Protein AF-A0A0N4XMS3-F1 (afdb_monomer_lite)

Radius of gyration: 12.35 Å; chains: 1; bounding box: 33×24×36 Å

Organism: Nippostrongylus brasiliensis (NCBI:txid27835)

InterPro domains:
  IPR000033 LDLR class B repeat [PS51120] (9-50)
  I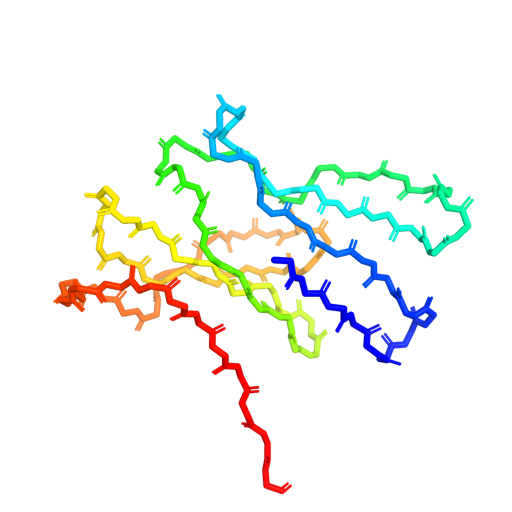PR000033 LDLR class B repeat [SM00135] (1-31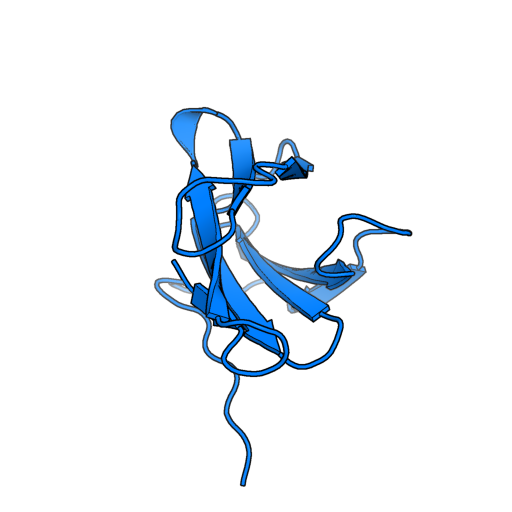)
  IPR000033 LDLR class B repeat [SM00135] (32-71)
  IPR011042 Six-bladed beta-propeller, TolB-like [G3DSA:2.120.10.30] (1-90)

Sequence (90 aa):
MAVDEGKGNRIYWADPKYKKVDSVNPDGTDRSTVVRDHHVPWAIDVFENHLYWVSRETKTLYVQDKFGRGRVAVLASDLEDVHAVRVSQR

pLDDT: mean 93.69, std 5.72, range [68.56, 98.12]

Structure (mmCIF, N/CA/C/O backbone):
data_AF-A0A0N4XMS3-F1
#
_entry.id   AF-A0A0N4XMS3-F1
#
loop_
_atom_site.group_PDB
_atom_site.id
_atom_site.type_symbol
_atom_site.label_atom_id
_atom_site.label_alt_id
_atom_site.label_comp_id
_atom_site.label_asym_id
_atom_site.label_entity_id
_atom_site.label_seq_id
_atom_site.pdbx_PDB_ins_code
_atom_site.Cartn_x
_atom_site.Cartn_y
_atom_site.Cartn_z
_atom_site.occupancy
_atom_site.B_iso_or_equiv
_atom_site.auth_seq_id
_atom_site.auth_comp_id
_atom_site.auth_asym_id
_atom_site.auth_atom_id
_atom_site.pdbx_PDB_model_num
ATOM 1 N N . MET A 1 1 ? -2.348 8.132 -1.764 1.00 92.31 1 MET A N 1
ATOM 2 C CA . MET A 1 1 ? -3.030 8.047 -0.455 1.00 92.31 1 MET A CA 1
ATOM 3 C C . MET A 1 1 ? -4.477 7.705 -0.735 1.00 92.31 1 MET A C 1
ATOM 5 O O . MET A 1 1 ? -4.991 8.212 -1.724 1.00 92.31 1 MET A O 1
ATOM 9 N N . ALA A 1 2 ? -5.085 6.856 0.083 1.00 95.50 2 ALA A N 1
ATOM 10 C CA . ALA A 1 2 ? -6.480 6.446 -0.036 1.00 95.50 2 ALA A CA 1
ATOM 11 C C . ALA A 1 2 ? -7.116 6.386 1.357 1.00 95.50 2 ALA A C 1
ATOM 13 O O . ALA A 1 2 ? -6.405 6.208 2.350 1.00 95.50 2 ALA A O 1
ATOM 14 N N . VAL A 1 3 ? -8.433 6.557 1.428 1.00 94.94 3 VAL A N 1
ATOM 15 C CA . VAL A 1 3 ? -9.202 6.501 2.676 1.00 94.94 3 VAL A CA 1
ATOM 16 C C . VAL A 1 3 ? -10.279 5.443 2.516 1.00 94.94 3 VAL A C 1
ATOM 18 O O . VAL A 1 3 ? -11.011 5.442 1.533 1.00 94.94 3 VAL A O 1
ATOM 21 N N . ASP A 1 4 ? -10.361 4.547 3.489 1.00 92.94 4 ASP A N 1
ATOM 22 C CA . ASP A 1 4 ? -11.433 3.568 3.588 1.00 92.94 4 ASP A CA 1
ATOM 23 C C . ASP A 1 4 ? -12.591 4.171 4.384 1.00 92.94 4 ASP A C 1
ATOM 25 O O . ASP A 1 4 ? -12.589 4.157 5.616 1.00 92.94 4 ASP A O 1
ATOM 29 N N . GLU A 1 5 ? -13.555 4.759 3.677 1.00 84.62 5 GLU A N 1
ATOM 30 C CA . GLU A 1 5 ? -14.711 5.436 4.285 1.00 84.62 5 GLU A CA 1
ATOM 31 C C . GLU A 1 5 ? -15.652 4.455 5.018 1.00 84.62 5 GLU A C 1
ATOM 33 O O . GLU A 1 5 ? -16.416 4.837 5.905 1.00 84.62 5 GLU A O 1
ATOM 38 N N . GLY A 1 6 ? -15.560 3.156 4.712 1.00 75.81 6 GLY A N 1
ATOM 39 C CA . GLY A 1 6 ? -16.176 2.099 5.507 1.00 75.81 6 GLY A CA 1
ATOM 40 C C . GLY A 1 6 ? -15.239 1.654 6.632 1.00 75.81 6 GLY A C 1
ATOM 41 O O . GLY A 1 6 ? -14.100 1.305 6.381 1.00 75.81 6 GLY A O 1
ATOM 42 N N . LYS A 1 7 ? -15.721 1.561 7.879 1.00 68.62 7 LYS A N 1
ATOM 43 C CA . LYS A 1 7 ? -14.935 1.130 9.067 1.00 68.62 7 LYS A CA 1
ATOM 44 C C . LYS A 1 7 ? -13.940 2.168 9.616 1.00 68.62 7 LYS A C 1
ATOM 46 O O . LYS A 1 7 ? -12.771 1.869 9.845 1.00 68.62 7 LYS A O 1
ATOM 51 N N . GLY A 1 8 ? -14.437 3.359 9.948 1.00 80.44 8 GLY A N 1
ATOM 52 C CA . GLY A 1 8 ? -13.703 4.304 10.801 1.00 80.44 8 GLY A CA 1
ATOM 53 C C . GLY A 1 8 ? -12.681 5.177 10.070 1.00 80.44 8 GLY A C 1
ATOM 54 O O . GLY A 1 8 ? -11.803 5.734 10.723 1.00 80.44 8 GLY A O 1
ATOM 55 N N . ASN A 1 9 ? -12.812 5.327 8.746 1.00 90.56 9 ASN A N 1
ATOM 56 C CA . ASN A 1 9 ? -12.022 6.246 7.918 1.00 90.56 9 ASN A CA 1
ATOM 57 C C . ASN A 1 9 ? -10.516 5.968 7.946 1.00 90.56 9 ASN A C 1
ATOM 59 O O . ASN A 1 9 ? -9.705 6.893 7.974 1.00 90.56 9 ASN A O 1
ATOM 63 N N . ARG A 1 10 ? -10.121 4.691 7.953 1.00 96.00 10 ARG A N 1
ATOM 64 C CA . ARG A 1 10 ? -8.703 4.327 8.011 1.00 96.00 10 ARG A CA 1
ATOM 65 C C . ARG A 1 10 ? -7.957 4.893 6.801 1.00 96.00 10 ARG A C 1
ATOM 67 O O . ARG A 1 10 ? -8.401 4.769 5.660 1.00 96.00 10 ARG A O 1
ATOM 74 N N . ILE A 1 11 ? -6.808 5.504 7.062 1.00 97.75 11 ILE A N 1
ATOM 75 C CA . ILE A 1 11 ? -5.974 6.155 6.054 1.00 97.75 11 ILE A CA 1
ATOM 76 C C . ILE A 1 11 ? -4.884 5.180 5.619 1.00 97.75 11 ILE A C 1
ATOM 78 O O . ILE A 1 11 ? -4.239 4.555 6.459 1.00 97.75 11 ILE A O 1
ATOM 82 N N . TYR A 1 12 ? -4.646 5.097 4.313 1.00 98.00 12 TYR A N 1
ATOM 83 C CA . TYR A 1 12 ? -3.601 4.290 3.690 1.00 98.00 12 TYR A CA 1
ATOM 84 C C . TYR A 1 12 ? -2.691 5.171 2.833 1.00 98.00 12 TYR A C 1
ATOM 86 O O . TYR A 1 12 ? -3.163 6.057 2.110 1.00 98.00 12 TYR A O 1
ATOM 94 N N . TRP A 1 13 ? -1.379 4.924 2.844 1.00 98.12 13 TRP A N 1
ATOM 95 C CA . TRP A 1 13 ? -0.443 5.634 1.968 1.00 98.12 13 TRP A CA 1
ATOM 96 C C . TRP A 1 13 ? 0.737 4.771 1.532 1.00 98.12 13 TRP A C 1
ATOM 98 O O . TRP A 1 13 ? 1.285 3.989 2.307 1.00 98.12 13 TRP A O 1
ATOM 108 N N . ALA A 1 14 ? 1.136 4.947 0.272 1.00 97.38 14 ALA A N 1
ATOM 109 C CA . ALA A 1 14 ? 2.373 4.395 -0.253 1.00 97.38 14 ALA A CA 1
ATOM 110 C C . ALA A 1 14 ? 3.551 5.296 0.115 1.00 97.38 14 ALA A C 1
ATOM 112 O O . ALA A 1 14 ? 3.460 6.523 0.067 1.00 97.38 14 ALA A O 1
ATOM 113 N N . ASP A 1 15 ? 4.665 4.658 0.439 1.00 96.19 15 ASP A N 1
ATOM 114 C CA . ASP A 1 15 ? 5.957 5.275 0.664 1.00 96.19 15 ASP A CA 1
ATOM 115 C C . ASP A 1 15 ? 6.979 4.602 -0.270 1.00 96.19 15 ASP A C 1
ATOM 117 O O . ASP A 1 15 ? 7.562 3.567 0.085 1.00 96.19 15 ASP A O 1
ATOM 121 N N . PRO A 1 16 ? 7.182 5.154 -1.485 1.00 94.06 16 PRO A N 1
ATOM 122 C CA . PRO A 1 16 ? 8.079 4.570 -2.479 1.00 94.06 16 PRO A CA 1
ATOM 123 C C . PRO A 1 16 ? 9.523 4.462 -1.981 1.00 94.06 16 PRO A C 1
ATOM 125 O O . PRO A 1 16 ? 10.206 3.478 -2.261 1.00 94.06 16 PRO A O 1
ATOM 128 N N . LYS A 1 17 ? 9.983 5.438 -1.185 1.00 94.50 17 LYS A N 1
ATOM 129 C CA . LYS A 1 17 ? 11.352 5.468 -0.649 1.00 94.50 17 LYS A CA 1
ATOM 130 C C . LYS A 1 17 ? 11.619 4.272 0.261 1.00 94.50 17 LYS A C 1
ATOM 132 O O . LYS A 1 17 ? 12.705 3.699 0.217 1.00 94.50 17 LYS A O 1
ATOM 137 N N . TYR A 1 18 ? 10.634 3.894 1.072 1.00 96.06 18 TYR A N 1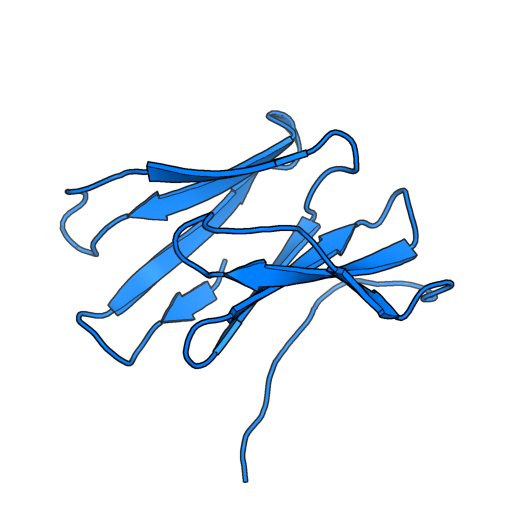
ATOM 138 C CA . TYR A 1 18 ? 10.733 2.759 1.991 1.00 96.06 18 TYR A CA 1
ATOM 139 C C . TYR A 1 18 ? 10.070 1.480 1.465 1.00 96.06 18 TYR A C 1
ATOM 141 O O . TYR A 1 18 ? 10.014 0.487 2.193 1.00 96.06 18 TYR A O 1
ATOM 149 N N . LYS A 1 19 ? 9.606 1.489 0.210 1.00 96.19 19 LYS A N 1
ATOM 150 C CA . LYS A 1 19 ? 9.006 0.345 -0.488 1.00 96.19 19 LYS A CA 1
ATOM 151 C C . LYS A 1 19 ? 7.856 -0.309 0.285 1.00 96.19 19 LYS A C 1
ATOM 153 O O . LYS A 1 19 ? 7.792 -1.531 0.439 1.00 96.19 19 LYS A O 1
ATOM 158 N N . LYS A 1 20 ? 6.964 0.519 0.829 1.00 97.06 20 LYS A N 1
ATOM 159 C CA . LYS A 1 20 ? 5.878 0.048 1.694 1.00 97.06 20 LYS A CA 1
ATOM 160 C C . LYS A 1 20 ? 4.571 0.790 1.476 1.00 97.06 20 LYS A C 1
ATOM 162 O O . LYS A 1 20 ? 4.561 1.909 0.972 1.00 97.06 20 LYS A O 1
ATOM 167 N N . VAL A 1 21 ? 3.485 0.169 1.917 1.00 98.06 21 VAL A N 1
ATOM 168 C CA . VAL A 1 21 ? 2.206 0.839 2.164 1.00 98.06 21 VAL A CA 1
ATOM 169 C C . VAL A 1 21 ? 1.919 0.731 3.650 1.00 98.06 21 VAL A C 1
ATOM 171 O O . VAL A 1 21 ? 1.873 -0.374 4.190 1.00 98.06 21 VAL A O 1
ATOM 174 N N . ASP A 1 22 ? 1.740 1.871 4.302 1.00 98.12 22 ASP A N 1
ATOM 175 C CA . ASP A 1 22 ? 1.334 1.952 5.702 1.00 98.12 22 ASP A CA 1
ATOM 176 C C . ASP A 1 22 ? -0.153 2.325 5.798 1.00 98.12 22 ASP A C 1
ATOM 178 O O . ASP A 1 22 ? -0.747 2.866 4.861 1.00 98.12 22 ASP A O 1
ATOM 182 N N . SER A 1 23 ? -0.747 2.034 6.952 1.00 97.94 23 SER A N 1
ATOM 183 C CA . SER A 1 23 ? -2.101 2.435 7.310 1.00 97.94 23 SER A CA 1
ATOM 184 C C . SER A 1 23 ? -2.176 2.938 8.746 1.00 97.94 23 SER A C 1
ATOM 186 O O . SER A 1 23 ? -1.329 2.576 9.563 1.00 97.94 23 SER A O 1
ATOM 188 N N . VAL A 1 24 ? -3.165 3.777 9.051 1.00 97.81 24 VAL A N 1
ATOM 189 C CA . VAL A 1 24 ? -3.369 4.371 10.380 1.00 97.81 24 VAL A CA 1
ATOM 190 C C . VAL A 1 24 ? -4.827 4.785 10.574 1.00 97.81 24 VAL A C 1
ATOM 192 O O . VAL A 1 24 ? -5.515 5.109 9.603 1.00 97.81 24 VAL A O 1
ATOM 195 N N . ASN A 1 25 ? -5.302 4.803 11.817 1.00 96.88 25 ASN A N 1
ATOM 196 C CA . ASN A 1 25 ? -6.568 5.451 12.152 1.00 96.88 25 ASN A CA 1
ATOM 197 C C . ASN A 1 25 ? -6.458 6.983 11.983 1.00 96.88 25 ASN A C 1
ATOM 199 O O . ASN A 1 25 ? -5.360 7.531 12.102 1.00 96.88 25 ASN A O 1
ATOM 203 N N . PRO A 1 26 ? -7.570 7.708 11.755 1.00 96.12 26 PRO A N 1
ATOM 204 C CA . PRO A 1 26 ? -7.551 9.172 11.629 1.00 96.12 26 PRO A CA 1
ATOM 205 C C . PRO A 1 26 ? -6.936 9.915 12.820 1.00 96.12 26 PRO A C 1
ATOM 207 O O . PRO A 1 26 ? -6.366 10.988 12.646 1.00 96.12 26 PRO A O 1
ATOM 210 N N . ASP A 1 27 ? -7.043 9.347 14.022 1.00 95.88 27 ASP A N 1
ATOM 211 C CA . ASP A 1 27 ? -6.467 9.891 15.258 1.00 95.88 27 ASP A CA 1
ATOM 212 C C . ASP A 1 27 ? -4.964 9.584 15.423 1.00 95.88 27 ASP A C 1
ATOM 214 O O . ASP A 1 27 ? -4.353 9.963 16.421 1.00 95.88 27 ASP A O 1
ATOM 218 N N . GLY A 1 28 ? -4.354 8.901 14.449 1.00 96.50 28 GLY A N 1
ATOM 219 C CA . GLY A 1 28 ? -2.947 8.508 14.461 1.00 96.50 28 GLY A CA 1
ATOM 220 C C . GLY A 1 28 ? -2.659 7.179 15.167 1.00 96.50 28 GLY A C 1
ATOM 221 O O . GLY A 1 28 ? -1.508 6.736 15.167 1.00 96.50 28 GLY A O 1
ATOM 222 N N . THR A 1 29 ? -3.666 6.523 15.748 1.00 97.44 29 THR A N 1
ATOM 223 C CA . THR A 1 29 ? -3.501 5.234 16.433 1.00 97.44 29 THR A CA 1
ATOM 224 C C . THR A 1 29 ? -3.486 4.051 15.461 1.00 97.44 29 THR A C 1
ATOM 226 O O . THR A 1 29 ? -3.795 4.179 14.275 1.00 97.44 29 THR A O 1
ATOM 229 N N . ASP A 1 30 ? -3.093 2.879 15.973 1.00 95.94 30 ASP A N 1
ATOM 230 C CA . ASP A 1 30 ? -3.108 1.606 15.240 1.00 95.94 30 ASP A CA 1
ATOM 231 C C . ASP A 1 30 ? -2.383 1.660 13.883 1.00 95.94 30 ASP A C 1
ATOM 233 O O . ASP A 1 30 ? -2.848 1.146 12.862 1.00 95.94 30 ASP A O 1
ATOM 237 N N . ARG A 1 31 ? -1.222 2.325 13.849 1.00 97.25 31 ARG A N 1
ATOM 238 C CA . ARG A 1 31 ? -0.394 2.366 12.644 1.00 97.25 31 ARG A CA 1
ATOM 239 C C . ARG A 1 31 ? 0.169 0.979 12.336 1.00 97.25 31 ARG A C 1
ATOM 241 O O . ARG A 1 31 ? 0.819 0.373 13.184 1.00 97.25 31 ARG A O 1
ATOM 248 N N . SER A 1 32 ? 0.017 0.522 11.097 1.00 97.00 32 SER A N 1
ATOM 249 C CA . SER A 1 32 ? 0.545 -0.768 10.640 1.00 97.00 32 SER A CA 1
ATOM 250 C C . SER A 1 32 ? 1.080 -0.707 9.210 1.00 97.00 32 SER A C 1
ATOM 252 O O . SER A 1 32 ? 0.591 0.062 8.383 1.00 97.00 32 SER A O 1
ATOM 254 N N . THR A 1 33 ? 2.084 -1.531 8.903 1.00 97.44 33 THR A N 1
ATOM 255 C CA . THR A 1 33 ? 2.561 -1.743 7.529 1.00 97.44 33 THR A CA 1
ATOM 256 C C . THR A 1 33 ? 1.756 -2.864 6.878 1.00 97.44 33 THR A C 1
ATOM 258 O O . THR A 1 33 ? 1.729 -3.982 7.384 1.00 97.44 33 THR A O 1
ATOM 261 N N . VAL A 1 34 ? 1.117 -2.557 5.751 1.00 97.00 34 VAL A N 1
ATOM 262 C CA . VAL A 1 34 ? 0.190 -3.435 5.018 1.00 97.00 34 VAL A CA 1
ATOM 263 C C . VAL A 1 34 ? 0.886 -4.120 3.842 1.00 97.00 34 VAL A C 1
ATOM 265 O O . VAL A 1 34 ? 0.653 -5.296 3.581 1.00 97.00 34 VAL A O 1
ATOM 268 N N . VAL A 1 35 ? 1.766 -3.394 3.149 1.00 96.38 35 VAL A N 1
ATOM 269 C CA . VAL A 1 35 ? 2.610 -3.914 2.061 1.00 96.38 35 VAL A CA 1
ATOM 270 C C . VAL A 1 35 ? 4.061 -3.632 2.408 1.00 96.38 35 VAL A C 1
ATOM 272 O O . VAL A 1 35 ? 4.396 -2.506 2.779 1.00 96.38 35 VAL A O 1
ATOM 275 N N . ARG A 1 36 ? 4.933 -4.620 2.216 1.00 94.44 36 ARG A N 1
ATOM 276 C CA . ARG A 1 36 ? 6.383 -4.429 2.151 1.00 94.44 36 ARG A CA 1
ATOM 277 C C . ARG A 1 36 ? 6.909 -5.256 0.991 1.00 94.44 36 ARG A C 1
ATOM 279 O O . ARG A 1 36 ? 7.022 -6.470 1.109 1.00 94.44 36 ARG A O 1
ATOM 286 N N . ASP A 1 37 ? 7.173 -4.596 -0.126 1.00 89.31 37 ASP A N 1
ATOM 287 C CA . ASP A 1 37 ? 7.387 -5.276 -1.399 1.00 89.31 37 ASP A CA 1
ATOM 288 C C . ASP A 1 37 ? 8.479 -4.571 -2.211 1.00 89.31 37 ASP A C 1
ATOM 290 O O . ASP A 1 37 ? 8.567 -3.345 -2.236 1.00 89.31 37 ASP A O 1
ATOM 294 N N . HIS A 1 38 ? 9.341 -5.344 -2.870 1.00 89.12 38 HIS A N 1
ATOM 295 C CA . HIS A 1 38 ? 10.467 -4.812 -3.633 1.00 89.12 38 HIS A CA 1
ATOM 296 C C . HIS A 1 38 ? 10.050 -4.011 -4.868 1.00 89.12 38 HIS A C 1
ATOM 298 O O . HIS A 1 38 ? 10.843 -3.168 -5.295 1.00 89.12 38 HIS A O 1
ATOM 304 N N . HIS A 1 39 ? 8.833 -4.224 -5.378 1.00 91.44 39 HIS A N 1
ATOM 305 C CA . HIS A 1 39 ? 8.293 -3.608 -6.587 1.00 91.44 39 HIS A CA 1
ATOM 306 C C . HIS A 1 39 ? 7.857 -2.143 -6.404 1.00 91.44 39 HIS A C 1
ATOM 308 O O . HIS A 1 39 ? 7.258 -1.593 -7.311 1.00 91.44 39 HIS A O 1
ATOM 314 N N . VAL A 1 40 ? 8.144 -1.478 -5.280 1.00 92.88 40 VAL A N 1
ATOM 315 C CA . VAL 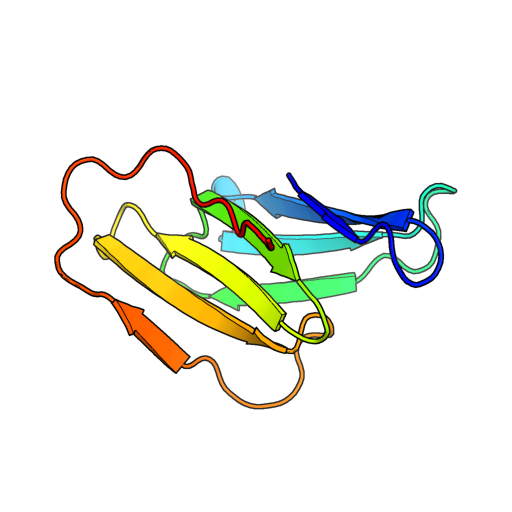A 1 40 ? 7.951 -0.020 -5.087 1.00 92.88 40 VAL A CA 1
ATOM 316 C C . VAL A 1 40 ? 6.505 0.456 -5.345 1.00 92.88 40 VAL A C 1
ATOM 318 O O . VAL A 1 40 ? 6.170 0.929 -6.436 1.00 92.88 40 VAL A O 1
ATOM 321 N N . PRO A 1 41 ? 5.630 0.387 -4.327 1.00 94.62 41 PRO A N 1
ATOM 322 C CA . PRO A 1 41 ? 4.270 0.911 -4.427 1.00 94.62 41 PRO A CA 1
ATOM 323 C C . PRO A 1 41 ? 4.266 2.416 -4.733 1.00 94.62 41 PRO A C 1
ATOM 325 O O . PRO A 1 41 ? 4.965 3.177 -4.063 1.00 94.62 41 PRO A O 1
ATOM 328 N N . TRP A 1 42 ? 3.469 2.847 -5.716 1.00 94.56 42 TRP A N 1
ATOM 329 C CA . TRP A 1 42 ? 3.408 4.244 -6.166 1.00 94.56 42 TRP A CA 1
ATOM 330 C C . TRP A 1 42 ? 2.055 4.905 -5.895 1.00 94.56 42 TRP A C 1
ATOM 332 O O . TRP A 1 42 ? 1.953 5.819 -5.076 1.00 94.56 42 TRP A O 1
ATOM 342 N N . ALA A 1 43 ? 1.005 4.437 -6.569 1.00 95.81 43 ALA A N 1
ATOM 343 C CA . ALA A 1 43 ? -0.364 4.882 -6.341 1.00 95.81 43 ALA A CA 1
ATOM 344 C C . ALA A 1 43 ? -1.182 3.731 -5.763 1.00 95.81 43 ALA A C 1
ATOM 346 O O . ALA A 1 43 ? -0.894 2.563 -6.029 1.00 95.81 43 ALA A O 1
ATOM 347 N N . ILE A 1 44 ? -2.179 4.073 -4.952 1.00 97.75 44 ILE A N 1
ATOM 348 C CA . ILE A 1 44 ? -3.004 3.103 -4.238 1.00 97.75 44 ILE A CA 1
ATOM 349 C C . ILE A 1 44 ? -4.458 3.535 -4.246 1.00 97.75 44 ILE A C 1
ATOM 351 O O . ILE A 1 44 ? -4.733 4.736 -4.274 1.00 97.75 44 ILE A O 1
ATOM 355 N N . ASP A 1 45 ? -5.342 2.556 -4.129 1.00 97.38 45 ASP A N 1
ATOM 356 C CA . ASP A 1 45 ? -6.726 2.764 -3.733 1.00 97.38 45 ASP A CA 1
ATOM 357 C C . ASP A 1 45 ? -7.224 1.588 -2.883 1.00 97.38 45 ASP A C 1
ATOM 359 O O . ASP A 1 45 ? -6.604 0.522 -2.861 1.00 97.38 45 ASP A O 1
ATOM 363 N N . VAL A 1 46 ? -8.315 1.775 -2.150 1.00 96.69 46 VAL A N 1
ATOM 364 C CA . VAL A 1 46 ? -8.874 0.771 -1.240 1.00 96.69 46 VAL A CA 1
ATOM 365 C C . VAL A 1 46 ? -10.363 0.611 -1.493 1.00 96.69 46 VAL A C 1
ATOM 367 O O . VAL A 1 46 ? -11.087 1.585 -1.672 1.00 96.69 46 VAL A O 1
ATOM 370 N N . PHE A 1 47 ? -10.831 -0.633 -1.506 1.00 94.81 47 PHE A N 1
ATOM 371 C CA . PHE A 1 47 ? -12.253 -0.921 -1.590 1.00 94.81 47 PHE A CA 1
ATOM 372 C C . PHE A 1 47 ? -12.575 -2.267 -0.939 1.00 94.81 47 PHE A C 1
ATOM 374 O O . PHE A 1 47 ? -11.853 -3.249 -1.129 1.00 94.81 47 PHE A O 1
ATOM 381 N N . GLU A 1 48 ? -13.665 -2.325 -0.169 1.00 93.38 48 GLU A N 1
ATOM 382 C CA . GLU A 1 48 ? -14.054 -3.500 0.620 1.00 93.38 48 GLU A CA 1
ATOM 383 C C . GLU A 1 48 ? -12.887 -4.052 1.449 1.00 93.38 48 GLU A C 1
ATOM 385 O O . GLU A 1 48 ? -12.393 -3.368 2.337 1.00 93.38 48 GLU A O 1
ATOM 390 N N . ASN A 1 49 ? -12.444 -5.288 1.213 1.00 94.44 49 ASN A N 1
ATOM 391 C CA . ASN A 1 49 ? -11.340 -5.915 1.934 1.00 94.44 49 ASN A CA 1
ATOM 392 C C . ASN A 1 49 ? -10.008 -5.792 1.188 1.00 94.44 49 ASN A C 1
ATOM 394 O O . ASN A 1 49 ? -9.020 -6.365 1.636 1.00 94.44 49 ASN A O 1
ATOM 398 N N . HIS A 1 50 ? -9.961 -5.057 0.080 1.00 96.44 50 HIS A N 1
ATOM 399 C CA . HIS A 1 50 ? -8.839 -5.069 -0.845 1.00 96.44 50 HIS A CA 1
ATOM 400 C C . HIS A 1 50 ? -8.108 -3.729 -0.877 1.00 96.44 50 HIS A C 1
ATOM 402 O O . HIS A 1 50 ? -8.717 -2.667 -0.991 1.00 96.44 50 HIS A O 1
ATOM 408 N N . LEU A 1 51 ? -6.783 -3.806 -0.811 1.00 97.44 51 LEU A N 1
ATOM 409 C CA . LEU A 1 51 ? -5.871 -2.732 -1.166 1.00 97.44 51 LEU A CA 1
ATOM 410 C C . LEU A 1 51 ? -5.351 -2.997 -2.577 1.00 97.44 51 LEU A C 1
ATOM 412 O O . LEU A 1 51 ? -4.762 -4.047 -2.846 1.00 97.44 51 LEU A O 1
ATOM 416 N N . TYR A 1 52 ? -5.522 -2.009 -3.441 1.00 97.56 52 TYR A N 1
ATOM 417 C CA . TYR A 1 52 ? -5.010 -1.980 -4.799 1.00 97.56 52 TYR A CA 1
ATOM 418 C C . TYR A 1 52 ? -3.802 -1.061 -4.831 1.00 97.56 52 TYR A C 1
ATOM 420 O O . TYR A 1 52 ? -3.843 0.045 -4.290 1.00 97.56 52 TYR A O 1
ATOM 428 N N . TRP A 1 53 ? -2.719 -1.497 -5.458 1.00 97.50 53 TRP A N 1
ATOM 429 C CA . TRP A 1 53 ? -1.529 -0.670 -5.587 1.00 97.50 53 TRP A CA 1
ATOM 430 C C . TRP A 1 53 ? -0.828 -0.932 -6.908 1.00 97.50 53 TRP A C 1
ATOM 432 O O . TRP A 1 53 ? -0.754 -2.066 -7.375 1.00 97.50 53 TRP A O 1
ATOM 442 N N . VAL A 1 54 ? -0.320 0.131 -7.521 1.00 96.94 54 VAL A N 1
ATOM 443 C CA . VAL A 1 54 ? 0.442 0.043 -8.765 1.00 96.94 54 VAL A CA 1
ATOM 444 C C . VAL A 1 54 ? 1.913 0.312 -8.508 1.00 96.94 54 VAL A C 1
ATOM 446 O O . VAL A 1 54 ? 2.273 1.210 -7.742 1.00 96.94 54 VAL A O 1
ATOM 449 N N . SER A 1 55 ? 2.755 -0.458 -9.184 1.00 94.88 55 SER A N 1
ATOM 450 C CA . SER A 1 55 ? 4.172 -0.165 -9.347 1.00 94.88 55 SER A CA 1
ATOM 451 C C . SER A 1 55 ? 4.429 0.471 -10.707 1.00 94.88 55 SER A C 1
ATOM 453 O O . SER A 1 55 ? 3.983 -0.036 -11.738 1.00 94.88 55 SER A O 1
ATOM 455 N N . ARG A 1 56 ? 5.214 1.551 -10.718 1.00 89.88 56 ARG A N 1
ATOM 456 C CA . ARG A 1 56 ? 5.754 2.133 -11.955 1.00 89.88 56 ARG A CA 1
ATOM 457 C C . ARG A 1 56 ? 6.949 1.364 -12.504 1.00 89.88 56 ARG A C 1
ATOM 459 O O . ARG A 1 56 ? 7.181 1.399 -13.706 1.00 89.88 56 ARG A O 1
ATOM 466 N N . GLU A 1 57 ? 7.695 0.688 -11.634 1.00 91.44 57 GLU A N 1
ATOM 467 C CA . GLU A 1 57 ? 8.872 -0.087 -12.028 1.00 91.44 57 GLU A CA 1
ATOM 468 C C . GLU A 1 57 ? 8.455 -1.353 -12.776 1.00 91.44 57 GLU A C 1
ATOM 470 O O . GLU A 1 57 ? 9.003 -1.652 -13.833 1.00 91.44 57 GLU A O 1
ATOM 475 N N . THR A 1 58 ? 7.442 -2.064 -12.270 1.00 94.62 58 THR A N 1
ATOM 476 C CA . THR A 1 58 ? 6.935 -3.287 -12.908 1.00 94.62 58 THR A CA 1
ATOM 477 C C . THR A 1 58 ? 5.752 -3.053 -13.831 1.00 94.62 58 THR A C 1
ATOM 479 O O . THR A 1 58 ? 5.297 -4.001 -14.466 1.00 94.62 58 THR A O 1
ATOM 482 N N . LYS A 1 59 ? 5.211 -1.828 -13.892 1.00 95.25 59 LYS A N 1
ATOM 483 C CA . LYS A 1 59 ? 4.025 -1.495 -14.700 1.00 95.25 59 LYS A CA 1
ATOM 484 C C . LYS A 1 59 ? 2.842 -2.431 -14.424 1.00 95.25 59 LYS A C 1
ATOM 486 O O . LYS A 1 59 ? 2.139 -2.862 -15.333 1.00 95.25 59 LYS A O 1
ATOM 491 N N . THR A 1 60 ? 2.657 -2.788 -13.157 1.00 96.94 60 THR A N 1
ATOM 492 C CA . THR A 1 60 ? 1.720 -3.835 -12.738 1.00 96.94 60 THR A CA 1
ATOM 493 C C . THR A 1 60 ? 0.793 -3.313 -11.647 1.00 96.94 60 THR A C 1
ATOM 495 O O . THR A 1 60 ? 1.243 -2.677 -10.689 1.00 96.94 60 THR A O 1
ATOM 498 N N . LEU A 1 61 ? -0.503 -3.595 -11.791 1.00 97.31 61 LEU A N 1
ATOM 499 C CA . LEU A 1 61 ? -1.518 -3.420 -10.759 1.00 97.31 61 LEU A CA 1
ATOM 500 C C . LEU A 1 61 ? -1.609 -4.694 -9.923 1.00 97.31 61 LEU A C 1
ATOM 502 O O . LEU A 1 61 ? -1.916 -5.775 -10.432 1.00 97.31 61 LEU A O 1
ATOM 506 N N . TYR A 1 62 ? -1.406 -4.534 -8.625 1.00 97.62 62 TYR A N 1
ATOM 507 C CA . TYR A 1 62 ? -1.504 -5.589 -7.636 1.00 97.62 62 TYR A CA 1
ATOM 508 C C . TYR A 1 62 ? -2.735 -5.394 -6.754 1.00 97.62 62 TYR A C 1
ATOM 510 O O . TYR A 1 62 ? -3.206 -4.272 -6.545 1.00 97.62 62 TYR A O 1
ATOM 518 N N . VAL A 1 63 ? -3.216 -6.496 -6.187 1.00 97.38 63 VAL A N 1
ATOM 519 C CA . VAL A 1 63 ? -4.253 -6.513 -5.157 1.00 97.38 63 VAL A CA 1
ATOM 520 C C . VAL A 1 63 ? -3.847 -7.431 -4.014 1.00 97.38 63 VAL A C 1
ATOM 522 O O . VAL A 1 63 ? -3.221 -8.471 -4.218 1.00 97.38 63 VAL A O 1
ATOM 525 N N . GLN A 1 64 ? -4.210 -7.047 -2.798 1.00 96.56 64 GLN A N 1
ATOM 526 C CA . GLN A 1 64 ? -4.102 -7.893 -1.613 1.00 96.56 64 GLN A CA 1
ATOM 527 C C . GLN A 1 64 ? -5.142 -7.484 -0.567 1.00 96.56 64 GLN A C 1
ATOM 529 O O . GLN A 1 64 ? -5.806 -6.459 -0.713 1.00 96.56 64 GLN A O 1
ATOM 534 N N . ASP A 1 65 ? -5.254 -8.245 0.520 1.00 97.19 65 ASP A N 1
ATOM 535 C CA . ASP A 1 65 ? -6.067 -7.842 1.668 1.00 97.19 65 ASP A CA 1
ATOM 536 C C . ASP A 1 65 ? -5.552 -6.525 2.280 1.00 97.19 65 ASP A C 1
ATOM 538 O O . ASP A 1 65 ? -4.347 -6.332 2.485 1.00 97.19 65 ASP A O 1
ATOM 542 N N . LYS A 1 66 ? -6.472 -5.617 2.618 1.00 96.12 66 LYS A N 1
ATOM 543 C CA . LYS A 1 66 ? -6.149 -4.286 3.155 1.00 96.12 66 LYS A CA 1
ATOM 544 C C . LYS A 1 66 ? -5.550 -4.297 4.564 1.00 96.12 66 LYS A C 1
ATOM 546 O O . LYS A 1 66 ? -5.131 -3.251 5.048 1.00 96.12 66 LYS A O 1
ATOM 551 N N . PHE A 1 67 ? -5.502 -5.449 5.229 1.00 95.56 67 PHE A N 1
ATOM 552 C CA . PHE A 1 67 ? -4.810 -5.638 6.505 1.00 95.56 67 PHE A CA 1
ATOM 553 C C . PHE A 1 67 ? -3.522 -6.462 6.351 1.00 95.56 67 PHE A C 1
ATOM 555 O O . PHE A 1 67 ? -2.947 -6.890 7.347 1.00 95.56 67 PHE A O 1
ATOM 562 N N . GLY A 1 68 ? -3.059 -6.688 5.115 1.00 94.75 68 GLY A N 1
ATOM 563 C CA . GLY A 1 68 ? -1.800 -7.381 4.826 1.00 94.75 68 GLY A CA 1
ATOM 564 C C . GLY A 1 68 ? -1.883 -8.900 4.980 1.00 94.75 68 GLY A C 1
ATOM 565 O O . GLY A 1 68 ? -0.861 -9.567 5.126 1.00 94.75 68 GLY A O 1
ATOM 566 N N . ARG A 1 69 ? -3.095 -9.464 4.985 1.00 94.56 69 ARG A N 1
ATOM 567 C CA . ARG A 1 69 ? -3.316 -10.907 5.136 1.00 94.56 69 ARG A CA 1
ATOM 568 C C . ARG A 1 69 ? -3.249 -11.617 3.783 1.00 94.56 69 ARG A C 1
ATOM 570 O O . ARG A 1 69 ? -3.707 -11.109 2.765 1.00 94.56 69 ARG A O 1
ATOM 577 N N . GLY A 1 70 ? -2.759 -12.852 3.784 1.00 92.75 70 GLY A N 1
ATOM 578 C CA . GLY A 1 70 ? -2.738 -13.679 2.578 1.00 92.75 70 GLY A CA 1
ATOM 579 C C . GLY A 1 70 ? -1.637 -13.282 1.593 1.00 92.75 70 GLY A C 1
ATOM 580 O O . GLY A 1 70 ? -0.542 -12.902 1.997 1.00 92.75 70 GLY A O 1
ATOM 581 N N . ARG A 1 71 ? -1.900 -13.467 0.295 1.00 91.62 71 ARG A N 1
ATOM 582 C CA . ARG A 1 71 ? -0.917 -13.279 -0.781 1.00 91.62 71 ARG A CA 1
ATOM 583 C C . ARG A 1 71 ? -1.270 -12.074 -1.643 1.00 91.62 71 ARG A C 1
ATOM 585 O O . ARG A 1 71 ? -2.444 -11.776 -1.843 1.00 91.62 71 ARG A O 1
ATOM 592 N N . VAL A 1 72 ? -0.237 -11.453 -2.202 1.00 94.88 72 VAL A N 1
ATOM 5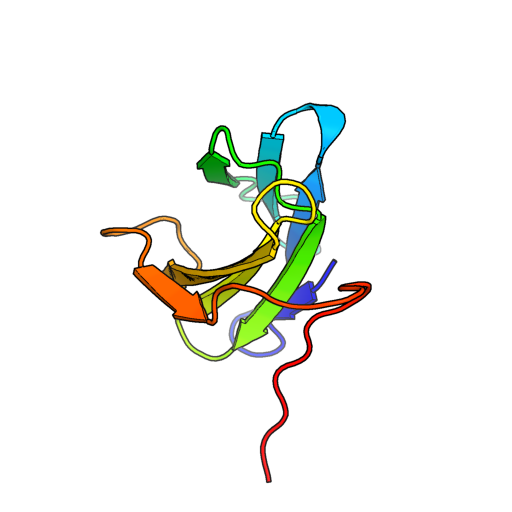93 C CA . VAL A 1 72 ? -0.363 -10.474 -3.284 1.00 94.88 72 VAL A CA 1
ATOM 594 C C . VAL A 1 72 ? -0.735 -11.195 -4.577 1.00 94.88 72 VAL A C 1
ATOM 596 O O . VAL A 1 72 ? -0.127 -12.212 -4.916 1.00 94.88 72 VAL A O 1
ATOM 599 N N . ALA A 1 73 ? -1.710 -10.658 -5.303 1.00 96.44 73 ALA A N 1
ATOM 600 C CA . ALA A 1 73 ? -2.089 -11.102 -6.638 1.00 96.44 73 ALA A CA 1
ATOM 601 C C . ALA A 1 73 ? -1.877 -9.980 -7.663 1.00 96.44 73 ALA A C 1
ATOM 603 O O . ALA A 1 73 ? -1.963 -8.798 -7.335 1.00 96.44 73 ALA A O 1
ATOM 604 N N . VAL A 1 74 ? -1.611 -10.363 -8.910 1.00 97.38 74 VAL A N 1
ATOM 605 C CA . VAL A 1 74 ? -1.538 -9.448 -10.056 1.00 97.38 74 VAL A CA 1
ATOM 606 C C . VAL A 1 74 ? -2.918 -9.365 -10.699 1.00 97.38 74 VAL A C 1
ATOM 608 O O . VAL A 1 74 ? -3.511 -10.399 -10.999 1.00 97.38 74 VAL A O 1
ATOM 611 N N . LEU A 1 75 ? -3.422 -8.149 -10.915 1.00 97.12 75 LEU A N 1
ATOM 612 C CA . LEU A 1 75 ? -4.679 -7.908 -11.635 1.00 97.12 75 LEU A CA 1
ATOM 613 C C . LEU A 1 75 ? -4.462 -7.481 -13.084 1.00 97.12 75 LEU A C 1
ATOM 615 O O . LEU A 1 75 ? -5.256 -7.840 -13.946 1.00 97.12 75 LEU A O 1
ATOM 619 N N . ALA A 1 76 ? -3.409 -6.711 -13.348 1.00 96.88 76 ALA A N 1
ATOM 620 C CA . ALA A 1 76 ? -3.043 -6.285 -14.691 1.00 96.88 76 ALA A CA 1
ATOM 621 C C . ALA A 1 76 ? -1.536 -6.030 -14.764 1.00 96.88 76 ALA A C 1
ATOM 623 O O . ALA A 1 76 ? -0.958 -5.510 -13.808 1.00 96.88 76 ALA A O 1
ATOM 624 N N . SER A 1 77 ? -0.920 -6.373 -15.890 1.00 96.50 77 SER A N 1
ATOM 625 C CA . SER A 1 77 ? 0.483 -6.101 -16.215 1.00 96.50 77 SER A CA 1
ATOM 626 C C . SER A 1 77 ? 0.578 -5.213 -17.452 1.00 96.50 77 SER A C 1
ATOM 628 O O . SER A 1 77 ? -0.439 -4.890 -18.068 1.00 96.50 77 SER A O 1
ATOM 630 N N . ASP A 1 78 ? 1.804 -4.824 -17.802 1.00 95.50 78 ASP A N 1
ATOM 631 C CA . ASP A 1 78 ? 2.117 -4.094 -19.037 1.00 95.50 78 ASP A CA 1
ATOM 632 C C . ASP A 1 78 ? 1.355 -2.769 -19.168 1.00 95.50 78 ASP A C 1
ATOM 634 O O . ASP A 1 78 ? 1.018 -2.313 -20.258 1.00 95.50 78 ASP A O 1
ATOM 638 N N . LEU A 1 79 ? 1.092 -2.131 -18.027 1.00 94.31 79 LEU A N 1
ATOM 639 C CA . LEU A 1 79 ? 0.385 -0.865 -17.971 1.00 94.31 79 LEU A CA 1
ATOM 640 C C . LEU A 1 79 ? 1.280 0.271 -18.477 1.00 94.31 79 LEU A C 1
ATOM 642 O O . LEU A 1 79 ? 2.382 0.507 -17.969 1.00 94.31 79 LEU A O 1
ATOM 646 N N . GLU A 1 80 ? 0.793 1.021 -19.456 1.00 90.44 80 GLU A N 1
ATOM 647 C CA . GLU A 1 80 ? 1.474 2.220 -19.929 1.00 90.44 80 GLU A CA 1
ATOM 648 C C . GLU A 1 80 ? 1.141 3.429 -19.050 1.00 90.44 80 GLU A C 1
ATOM 650 O O . GLU A 1 80 ? 0.014 3.596 -18.589 1.00 90.44 80 GLU A O 1
ATOM 655 N N . ASP A 1 81 ? 2.161 4.252 -18.806 1.00 83.12 81 ASP A N 1
ATOM 656 C CA . ASP A 1 81 ? 2.067 5.573 -18.178 1.00 83.12 81 ASP A CA 1
ATOM 657 C C . ASP A 1 81 ? 1.175 5.656 -16.922 1.00 83.12 81 ASP A C 1
ATOM 659 O O . ASP A 1 81 ? 0.260 6.475 -16.801 1.00 83.12 81 ASP A O 1
ATOM 663 N N . VAL A 1 82 ? 1.418 4.774 -15.944 1.00 83.44 82 VAL A N 1
ATOM 664 C CA . VAL A 1 82 ? 0.567 4.728 -14.749 1.00 83.44 82 VAL A CA 1
ATOM 665 C C . VAL A 1 82 ? 0.896 5.862 -13.782 1.00 83.44 82 VAL A C 1
ATOM 667 O O . VAL A 1 82 ? 1.982 5.935 -13.193 1.00 83.44 82 VAL A O 1
ATOM 670 N N . HIS A 1 83 ? -0.085 6.736 -13.571 1.00 86.44 83 HIS A N 1
ATOM 671 C CA . HIS A 1 83 ? -0.008 7.844 -12.616 1.00 86.44 83 HIS A CA 1
ATOM 672 C C . HIS A 1 83 ? -0.871 7.632 -11.375 1.00 86.44 83 HIS A C 1
ATOM 674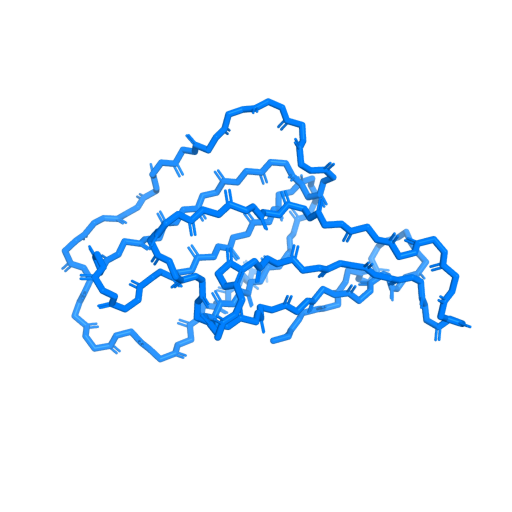 O O . HIS A 1 83 ? -0.475 8.028 -10.278 1.00 86.44 83 HIS A O 1
ATOM 680 N N . ALA A 1 84 ? -2.035 7.008 -11.543 1.00 90.50 84 ALA A N 1
ATOM 681 C CA . ALA A 1 84 ? -3.020 6.813 -10.494 1.00 90.50 84 ALA A CA 1
ATOM 682 C C . ALA A 1 84 ? -3.759 5.487 -10.691 1.00 90.50 84 ALA A C 1
ATOM 684 O O . ALA A 1 84 ? -3.847 4.967 -11.800 1.00 90.50 84 ALA A O 1
ATOM 685 N N . VAL A 1 85 ? -4.318 4.976 -9.602 1.00 94.06 85 VAL A N 1
ATOM 686 C CA . VAL A 1 85 ? -5.319 3.911 -9.607 1.00 94.06 85 VAL A CA 1
ATOM 687 C C . VAL A 1 85 ? -6.525 4.441 -8.845 1.00 94.06 85 VAL A C 1
ATOM 689 O O . VAL A 1 85 ? -6.353 5.147 -7.850 1.00 94.06 85 VAL A O 1
ATOM 692 N N . ARG A 1 86 ? -7.730 4.155 -9.341 1.00 93.75 86 ARG A N 1
ATOM 693 C CA . ARG A 1 86 ? -8.970 4.480 -8.645 1.00 93.75 86 ARG A CA 1
ATOM 694 C C . ARG A 1 86 ? -9.999 3.383 -8.862 1.00 93.75 86 ARG A C 1
ATOM 696 O O . ARG A 1 86 ? -10.233 2.975 -9.996 1.00 93.75 86 ARG A O 1
ATOM 703 N N . VAL A 1 87 ? -10.609 2.931 -7.781 1.00 92.50 87 VAL A N 1
ATOM 704 C CA . VAL A 1 87 ? -11.764 2.048 -7.782 1.00 92.50 87 VAL A CA 1
ATOM 705 C C . VAL A 1 87 ? -13.008 2.928 -7.796 1.00 92.50 87 VAL A C 1
ATOM 707 O O . VAL A 1 87 ? -13.136 3.873 -7.018 1.00 92.50 87 VAL A O 1
ATOM 710 N N . SER A 1 88 ? -13.924 2.645 -8.716 1.00 89.88 88 SER A N 1
ATOM 711 C CA . SER A 1 88 ? -15.231 3.291 -8.776 1.00 89.88 88 SER A CA 1
ATOM 712 C C . SER A 1 88 ? -16.328 2.243 -8.659 1.00 89.88 88 SER A C 1
ATOM 714 O O . SER A 1 88 ? -16.205 1.123 -9.158 1.00 89.88 88 SER A O 1
ATOM 716 N N . GLN A 1 89 ? -17.407 2.617 -7.983 1.00 80.31 89 GLN A N 1
ATOM 717 C CA . GLN A 1 89 ? -18.631 1.832 -7.909 1.00 80.31 89 GLN A CA 1
ATOM 718 C C . GLN A 1 89 ? -19.764 2.595 -8.589 1.00 80.31 89 GLN A C 1
ATOM 720 O O . GLN A 1 89 ? -19.690 3.818 -8.723 1.00 80.31 89 GLN A O 1
ATOM 725 N N . ARG A 1 90 ? -20.768 1.858 -9.065 1.00 68.56 90 ARG A N 1
ATOM 726 C CA . ARG A 1 90 ? -22.003 2.427 -9.611 1.00 68.56 90 ARG A CA 1
ATOM 727 C C . ARG A 1 90 ? -23.027 2.655 -8.515 1.00 68.56 90 ARG A C 1
ATOM 729 O O . ARG A 1 90 ? -23.038 1.836 -7.572 1.00 68.56 90 ARG A O 1
#

Secondary structure (DSSP, 8-state):
-EEETTTT-EEEEEETTTTEEEEE-TTS-S-EEEEE-TT-EEEEEEETTEEEEEETTTTEEEEEETTS-S--EEEE-S-SS---------

Foldseek 3Di:
DEFDPPPQGKDWDFDQVQQWIWIAHPVRPPIDTQDRDPQRWAAWYDDDQKIWTAHPNFQWIWIDGSNNDDDIDTDDGPHPPDDYDDDDDD